Protein AF-A0A9E5EBH8-F1 (afdb_monomer)

Secondary structure (DSSP, 8-state):
--SSSS-----------HHHIIIIIHHHHHHHHH---HHHHHHHHHHHH----TT-SS--SSS-------TTTSHHHHHHHHHHHHHHHTT-TT-TT-HHHHHHHHHHHHHB-TTSPBPHHHHTT-

Sequence (126 aa):
MGRGKKASTCWLVTRLSDDELIAEMKPRIEALVASTDGFELAEVDLQLRGGGTIMDKNQSGRSRELRLASLKRDRDLIEAAREVAIALVGDDTTLTSHPDLRDELRIFVEVFDEDGNAKAEFIERN

Solvent-accessible surface area (backbone atoms only — not comparable to full-atom values): 8286 Å² total; per-residue (Å²): 132,65,94,59,97,59,91,68,88,86,86,88,85,82,88,67,52,74,69,60,34,64,76,73,45,40,70,60,53,51,47,62,72,75,46,89,51,70,66,64,51,4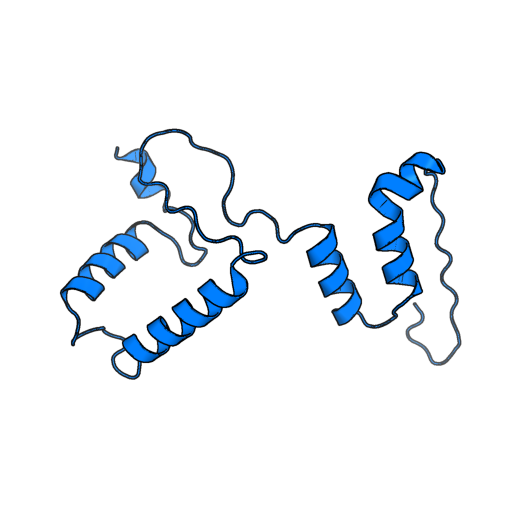9,52,53,46,40,66,75,69,44,84,60,72,93,79,74,88,88,78,96,69,90,74,85,84,75,76,72,72,50,72,85,82,35,40,70,59,51,51,53,50,48,52,52,50,50,65,71,33,61,90,45,82,74,33,76,93,39,56,71,59,41,55,52,49,48,55,50,55,69,43,27,46,100,87,67,45,73,40,66,82,65,62,79,74,110

Mean predicted aligned error: 15.72 Å

pLDDT: mean 72.78, std 15.68, range [37.53, 91.06]

Radius of gyration: 22.72 Å; Cα contacts (8 Å, |Δi|>4): 45; chains: 1; bounding box: 52×30×64 Å

Foldseek 3Di:
DDPDPDDDDDDDDDPDDPVRCVPQPVQLVCQVVVDPDPVSSVVSCCVSVPVPPLDDDDDPDDDDPPVPDRCVPCVVVVVVVVVVVCVQCPVVVCSPVPVVVNVVVVVLPCQADPSRHGDPVVVVPD

Structure (mmCIF, N/CA/C/O backbone):
data_AF-A0A9E5EBH8-F1
#
_entry.id   AF-A0A9E5EBH8-F1
#
loop_
_atom_site.group_PDB
_atom_site.id
_atom_site.type_symbol
_atom_site.label_atom_id
_atom_site.label_alt_id
_atom_site.label_comp_id
_atom_site.label_asym_id
_atom_site.label_entity_id
_atom_site.label_seq_id
_atom_site.pdbx_PDB_ins_code
_atom_site.Cartn_x
_atom_site.Cartn_y
_atom_site.Cartn_z
_atom_site.occupancy
_atom_site.B_iso_or_equiv
_atom_site.auth_seq_id
_atom_site.auth_comp_id
_atom_site.auth_asym_id
_atom_site.auth_atom_id
_atom_site.pdbx_PDB_model_num
ATOM 1 N N . MET A 1 1 ? 2.957 9.304 -23.247 1.00 66.81 1 MET A N 1
ATOM 2 C CA . MET A 1 1 ? 2.210 8.375 -24.125 1.00 66.81 1 MET A CA 1
ATOM 3 C C . MET A 1 1 ? 1.168 9.150 -24.918 1.00 66.81 1 MET A C 1
ATOM 5 O O . MET A 1 1 ? 0.642 10.133 -24.403 1.00 66.81 1 MET A O 1
ATOM 9 N N . GLY A 1 2 ? 0.934 8.786 -26.179 1.00 75.75 2 GLY A N 1
ATOM 10 C CA . GLY A 1 2 ? 0.046 9.539 -27.067 1.00 75.75 2 GLY A CA 1
ATOM 11 C C . GLY A 1 2 ? -1.405 9.540 -26.586 1.00 75.75 2 GLY A C 1
ATOM 12 O O . GLY A 1 2 ? -1.917 8.518 -26.151 1.00 75.75 2 GLY A O 1
ATOM 13 N N . ARG A 1 3 ? -2.076 10.691 -26.689 1.00 81.31 3 ARG A N 1
ATOM 14 C CA . ARG A 1 3 ? -3.518 10.850 -26.408 1.00 81.31 3 ARG A CA 1
ATOM 15 C C . ARG A 1 3 ? -4.382 10.754 -27.677 1.00 81.31 3 ARG A C 1
ATOM 17 O O . ARG A 1 3 ? -5.540 11.151 -27.676 1.00 81.31 3 ARG A O 1
ATOM 24 N N . GLY A 1 4 ? -3.791 10.303 -28.783 1.00 84.44 4 GLY A N 1
ATOM 25 C CA . GLY A 1 4 ? -4.416 10.230 -30.104 1.00 84.44 4 GLY A CA 1
ATOM 26 C C . GLY A 1 4 ? -4.394 8.815 -30.675 1.00 84.44 4 GLY A C 1
ATOM 27 O O . GLY A 1 4 ? -3.806 7.909 -30.099 1.00 84.44 4 GLY A O 1
ATOM 28 N N . LYS A 1 5 ? -5.002 8.630 -31.851 1.00 86.88 5 LYS A N 1
ATOM 29 C CA . LYS A 1 5 ? -5.166 7.310 -32.494 1.00 86.88 5 LYS A CA 1
ATOM 30 C C . LYS A 1 5 ? -3.896 6.742 -33.150 1.00 86.88 5 LYS A C 1
ATOM 32 O O . LYS A 1 5 ? -3.946 5.663 -33.728 1.00 86.88 5 LYS A O 1
ATOM 37 N N . LYS A 1 6 ? -2.783 7.480 -33.140 1.00 91.06 6 LYS A N 1
ATOM 38 C CA . LYS A 1 6 ? -1.522 7.058 -33.768 1.00 91.06 6 LYS A CA 1
ATOM 39 C C . LYS A 1 6 ? -0.623 6.381 -32.739 1.00 91.06 6 LYS A C 1
ATOM 41 O O . LYS A 1 6 ? -0.519 6.857 -31.608 1.00 91.06 6 LYS A O 1
ATOM 46 N N . ALA A 1 7 ? 0.064 5.323 -33.165 1.00 87.94 7 ALA A N 1
ATOM 47 C CA . ALA A 1 7 ? 1.088 4.673 -32.359 1.00 87.94 7 ALA A CA 1
ATOM 48 C C . ALA A 1 7 ? 2.138 5.698 -31.897 1.00 87.94 7 ALA A C 1
ATOM 50 O O . ALA A 1 7 ? 2.529 6.590 -32.651 1.00 87.94 7 ALA A O 1
ATOM 51 N N . SER A 1 8 ? 2.549 5.590 -30.637 1.00 88.19 8 SER A N 1
ATOM 52 C CA . SER A 1 8 ? 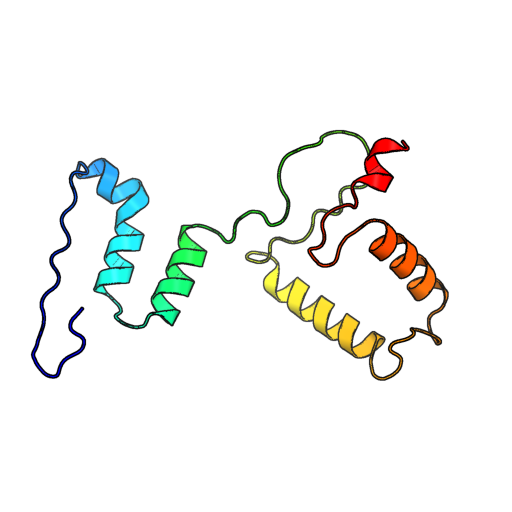3.548 6.456 -30.011 1.00 88.19 8 SER A CA 1
ATOM 53 C C . SER A 1 8 ? 4.600 5.588 -29.339 1.00 88.19 8 SER A C 1
ATOM 55 O O . SER A 1 8 ? 4.264 4.556 -28.765 1.00 88.19 8 SER A O 1
ATOM 57 N N . THR A 1 9 ? 5.853 6.029 -29.370 1.00 89.94 9 THR A N 1
ATOM 58 C CA . THR A 1 9 ? 6.977 5.324 -28.745 1.00 89.94 9 THR A CA 1
ATOM 59 C C . THR A 1 9 ? 7.520 6.160 -27.594 1.00 89.94 9 THR A C 1
ATOM 61 O O . THR A 1 9 ? 7.670 7.375 -27.727 1.00 89.94 9 THR A O 1
ATOM 64 N N . CYS A 1 10 ? 7.805 5.517 -26.463 1.00 87.56 10 CYS A N 1
ATOM 65 C CA . CYS A 1 10 ? 8.473 6.123 -25.317 1.00 87.56 10 CYS A CA 1
ATOM 66 C C . CYS A 1 10 ? 9.844 5.467 -25.155 1.00 87.56 10 CYS A C 1
ATOM 68 O O . CYS A 1 10 ? 9.926 4.243 -25.114 1.00 87.56 10 CYS A O 1
ATOM 70 N N . TRP A 1 11 ? 10.899 6.273 -25.074 1.00 88.75 11 TRP A N 1
ATOM 71 C CA . TRP A 1 11 ? 12.256 5.797 -24.826 1.00 88.75 11 TRP A CA 1
ATOM 72 C C . TRP A 1 11 ? 12.625 6.084 -23.377 1.00 88.75 11 TRP A C 1
ATOM 74 O O . TRP A 1 11 ? 12.541 7.231 -22.937 1.00 88.75 11 TRP A O 1
ATOM 84 N N . LEU A 1 12 ? 13.038 5.049 -22.649 1.00 84.06 12 LEU A N 1
ATOM 85 C CA . LEU A 1 12 ? 13.537 5.174 -21.286 1.00 84.06 12 LEU A CA 1
ATOM 86 C C . LEU A 1 12 ? 15.066 5.140 -21.319 1.00 84.06 12 LEU A C 1
ATOM 88 O O . LEU A 1 12 ? 15.655 4.164 -21.773 1.00 84.06 12 LEU A O 1
ATOM 92 N N . VAL A 1 13 ? 15.702 6.216 -20.861 1.00 85.44 13 VAL A N 1
ATOM 93 C CA . VAL A 1 13 ? 17.164 6.361 -20.848 1.00 85.44 13 VAL A CA 1
ATOM 94 C C . VAL A 1 13 ? 17.606 6.660 -19.422 1.00 85.44 13 VAL A C 1
ATOM 96 O O . VAL A 1 13 ? 17.057 7.550 -18.777 1.00 85.44 13 VAL A O 1
ATOM 99 N N . THR A 1 14 ? 18.606 5.930 -18.939 1.00 78.00 14 THR A N 1
ATOM 100 C CA . THR A 1 14 ? 19.181 6.082 -17.598 1.00 78.00 14 THR A CA 1
ATOM 101 C C . THR A 1 14 ? 20.684 6.348 -17.690 1.00 78.00 14 THR A C 1
ATOM 103 O O . THR A 1 14 ? 21.317 5.986 -18.679 1.00 78.00 14 THR A O 1
ATOM 106 N N . ARG A 1 15 ? 21.246 7.028 -16.682 1.00 80.44 15 ARG A N 1
ATOM 107 C CA . ARG A 1 15 ? 22.694 7.293 -16.551 1.00 80.44 15 ARG A CA 1
ATOM 108 C C . ARG A 1 15 ? 23.364 6.442 -15.468 1.00 80.44 15 ARG A C 1
ATOM 110 O O . ARG A 1 15 ? 24.515 6.700 -15.138 1.00 80.44 15 ARG A O 1
ATOM 117 N N . LEU A 1 16 ? 22.624 5.505 -14.883 1.00 75.50 16 LEU A N 1
ATOM 118 C CA . LEU A 1 16 ? 23.122 4.629 -13.827 1.00 75.50 16 LEU A CA 1
ATOM 119 C C . LEU A 1 16 ? 24.157 3.653 -14.390 1.00 75.50 16 LEU A C 1
ATOM 121 O O . LEU A 1 16 ? 24.019 3.201 -15.528 1.00 75.50 16 LEU A O 1
ATOM 125 N N . SER A 1 17 ? 25.174 3.335 -13.591 1.00 75.00 17 SER A N 1
ATOM 126 C CA . SER A 1 17 ? 26.061 2.204 -13.872 1.00 75.00 17 SER A CA 1
ATOM 127 C C . SER A 1 17 ? 25.297 0.877 -13.756 1.00 75.00 17 SER A C 1
ATOM 129 O O . SER A 1 17 ? 24.256 0.814 -13.096 1.00 75.00 17 SER A O 1
ATOM 131 N N . ASP A 1 18 ? 25.793 -0.188 -14.393 1.00 70.94 18 ASP A N 1
ATOM 132 C CA . ASP A 1 18 ? 25.122 -1.500 -14.394 1.00 70.94 18 ASP A CA 1
ATOM 133 C C . ASP A 1 18 ? 24.858 -2.016 -12.966 1.00 70.94 18 ASP A C 1
ATOM 135 O O . ASP A 1 18 ? 23.787 -2.558 -12.689 1.00 70.94 18 ASP A O 1
ATOM 139 N N . ASP A 1 19 ? 25.780 -1.760 -12.035 1.00 70.75 19 ASP A N 1
ATOM 140 C CA . ASP A 1 19 ? 25.662 -2.166 -10.631 1.00 70.75 19 ASP A CA 1
ATOM 141 C C . ASP A 1 19 ? 24.554 -1.392 -9.885 1.00 70.75 19 ASP A C 1
ATOM 143 O O . ASP A 1 19 ? 23.764 -1.981 -9.142 1.00 70.75 19 ASP A O 1
ATOM 147 N N . GLU A 1 20 ? 24.430 -0.082 -10.127 1.00 64.50 20 GLU A N 1
ATOM 148 C CA . GLU A 1 20 ? 23.364 0.764 -9.563 1.00 64.50 20 GLU A CA 1
ATOM 149 C C . GLU A 1 20 ? 21.990 0.427 -10.159 1.00 64.50 20 GLU A C 1
ATOM 151 O O . GLU A 1 20 ? 20.963 0.489 -9.475 1.00 64.50 20 GLU A O 1
ATOM 156 N N . LEU A 1 21 ? 21.961 0.032 -11.435 1.00 67.62 21 LEU A N 1
ATOM 157 C CA . LEU A 1 21 ? 20.746 -0.423 -12.096 1.00 67.62 21 LEU A CA 1
ATOM 158 C C . LEU A 1 21 ? 20.213 -1.693 -11.422 1.00 67.62 21 LEU A C 1
ATOM 160 O O . LEU A 1 21 ? 19.021 -1.778 -11.134 1.00 67.62 21 LEU A O 1
ATOM 164 N N . ILE A 1 22 ? 21.091 -2.663 -11.153 1.00 65.44 22 ILE A N 1
ATOM 165 C CA . ILE A 1 22 ? 20.733 -3.983 -10.619 1.00 65.44 22 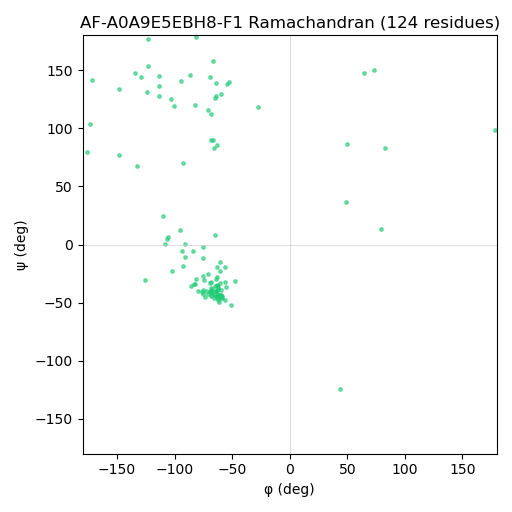ILE A CA 1
ATOM 166 C C . ILE A 1 22 ? 20.225 -3.908 -9.173 1.00 65.44 22 ILE A C 1
ATOM 168 O O . ILE A 1 22 ? 19.303 -4.650 -8.832 1.00 65.44 22 ILE A O 1
ATOM 172 N N . ALA A 1 23 ? 20.792 -3.032 -8.339 1.00 65.00 23 ALA A N 1
ATOM 173 C CA . ALA A 1 23 ? 20.523 -3.026 -6.901 1.00 65.00 23 ALA A CA 1
ATOM 174 C C . ALA A 1 23 ? 19.162 -2.418 -6.501 1.00 65.00 23 ALA A C 1
ATOM 176 O O . ALA A 1 23 ? 18.493 -2.973 -5.631 1.00 65.00 23 ALA A O 1
ATOM 177 N N . GLU A 1 24 ? 18.727 -1.312 -7.120 1.00 64.31 24 GLU A N 1
ATOM 178 C CA . GLU A 1 24 ? 17.497 -0.605 -6.697 1.00 64.31 24 GLU A CA 1
ATOM 179 C C . GLU A 1 24 ? 16.467 -0.374 -7.811 1.00 64.31 24 GLU A C 1
ATOM 181 O O . GLU A 1 24 ? 15.263 -0.325 -7.550 1.00 64.31 24 GLU A O 1
ATOM 186 N N . MET A 1 25 ? 16.911 -0.210 -9.059 1.00 72.50 25 MET A N 1
ATOM 187 C CA . MET A 1 25 ? 16.049 0.299 -10.136 1.00 72.50 25 MET A CA 1
ATOM 188 C C . MET A 1 25 ? 15.538 -0.788 -11.077 1.00 72.50 25 MET A C 1
ATOM 190 O O . MET A 1 25 ? 14.485 -0.617 -11.693 1.00 72.50 25 MET A O 1
ATOM 194 N N . LYS A 1 26 ? 16.233 -1.924 -11.162 1.00 79.62 26 LYS A N 1
ATOM 195 C CA . LYS A 1 26 ? 15.888 -3.036 -12.048 1.00 79.62 26 LYS A CA 1
ATOM 196 C C . LYS A 1 26 ? 14.459 -3.556 -11.836 1.00 79.62 26 LYS A C 1
ATOM 198 O O . LYS A 1 26 ? 13.738 -3.599 -12.829 1.00 79.62 26 LYS A O 1
ATOM 203 N N . PRO A 1 27 ? 13.977 -3.814 -10.603 1.00 82.62 27 PRO A N 1
ATOM 204 C CA . PRO A 1 27 ? 12.603 -4.283 -10.406 1.00 82.62 27 PRO A CA 1
ATOM 205 C C . PRO A 1 27 ? 11.545 -3.267 -10.865 1.00 82.62 27 PRO A C 1
ATOM 207 O O . PRO A 1 27 ? 10.504 -3.640 -11.398 1.00 82.62 27 PRO A O 1
ATOM 210 N N . ARG A 1 28 ? 11.823 -1.965 -10.703 1.00 85.69 28 ARG A N 1
ATOM 211 C CA . ARG A 1 28 ? 10.915 -0.882 -11.120 1.00 85.69 28 ARG A CA 1
ATOM 212 C C . ARG A 1 28 ? 10.847 -0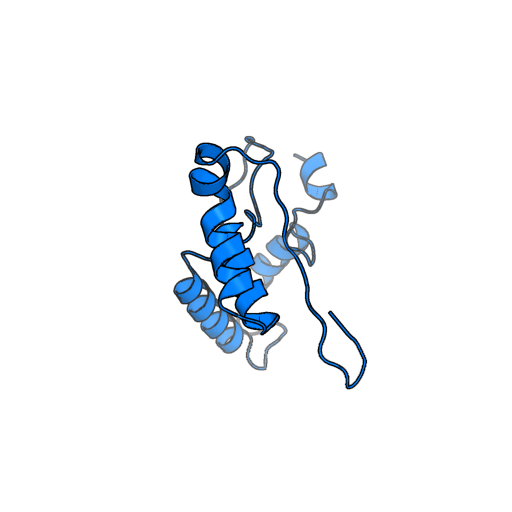.755 -12.639 1.00 85.69 28 ARG A C 1
ATOM 214 O O . ARG A 1 28 ? 9.770 -0.572 -13.199 1.00 85.69 28 ARG A O 1
ATOM 221 N N . ILE A 1 29 ? 11.999 -0.848 -13.303 1.00 87.19 29 ILE A N 1
ATOM 222 C CA . ILE A 1 29 ? 12.088 -0.793 -14.766 1.00 87.19 29 ILE A CA 1
ATOM 223 C C . ILE A 1 29 ? 11.426 -2.029 -15.381 1.00 87.19 29 ILE A C 1
ATOM 225 O O . ILE A 1 29 ? 10.666 -1.891 -16.335 1.00 87.19 29 ILE A O 1
ATOM 229 N N . GLU A 1 30 ? 11.667 -3.217 -14.824 1.00 86.75 30 GLU A N 1
ATOM 230 C CA . GLU A 1 30 ? 11.037 -4.460 -15.280 1.00 86.75 30 GLU A CA 1
ATOM 231 C C . GLU A 1 30 ? 9.511 -4.390 -15.167 1.00 86.75 30 GLU A C 1
ATOM 233 O O . GLU A 1 30 ? 8.827 -4.705 -16.138 1.00 86.75 30 GLU A O 1
ATOM 238 N N . ALA A 1 31 ? 8.976 -3.886 -14.050 1.00 88.31 31 ALA A N 1
ATOM 239 C CA . ALA A 1 31 ? 7.537 -3.682 -13.882 1.00 88.31 31 ALA A CA 1
ATOM 240 C C . ALA A 1 31 ? 6.951 -2.738 -14.948 1.00 88.31 31 ALA A C 1
ATOM 242 O O . ALA A 1 31 ? 5.949 -3.066 -15.582 1.00 88.31 31 ALA A O 1
ATOM 243 N N . LEU A 1 32 ? 7.619 -1.605 -15.206 1.00 88.56 32 LEU A N 1
ATOM 244 C CA . LEU A 1 32 ? 7.193 -0.612 -16.201 1.00 88.56 32 LEU A CA 1
ATOM 245 C C . LEU A 1 32 ? 7.210 -1.149 -17.643 1.00 88.56 32 LEU A C 1
ATOM 247 O O . LEU A 1 32 ? 6.446 -0.679 -18.484 1.00 88.56 32 LEU A O 1
ATOM 251 N N . VAL A 1 33 ? 8.098 -2.100 -17.947 1.00 88.31 33 VAL A N 1
ATOM 252 C CA . VAL A 1 33 ? 8.159 -2.765 -19.259 1.00 88.31 33 VAL A CA 1
ATOM 253 C C . VAL A 1 33 ? 7.139 -3.902 -19.355 1.00 88.31 33 VAL A C 1
ATOM 255 O O . VAL A 1 33 ? 6.598 -4.139 -20.435 1.00 88.31 33 VAL A O 1
ATOM 258 N N . ALA A 1 34 ? 6.876 -4.602 -18.251 1.00 89.88 34 ALA A N 1
ATOM 259 C CA . ALA A 1 34 ? 5.988 -5.759 -18.214 1.00 89.88 34 ALA A CA 1
ATOM 260 C C . ALA A 1 34 ? 4.500 -5.391 -18.307 1.00 89.88 34 ALA A C 1
ATOM 262 O O . ALA A 1 34 ? 3.728 -6.175 -18.859 1.00 89.88 34 ALA A O 1
ATOM 263 N N . SER A 1 35 ? 4.096 -4.218 -17.804 1.00 89.38 35 SER A N 1
ATOM 264 C CA . SER A 1 35 ? 2.689 -3.805 -17.778 1.00 89.38 35 SER A CA 1
ATOM 265 C C . SER A 1 35 ? 2.468 -2.369 -18.248 1.00 89.38 35 SER A C 1
ATOM 267 O O . SER A 1 35 ? 3.281 -1.470 -18.040 1.00 89.38 35 SER A O 1
ATOM 269 N N . THR A 1 36 ? 1.313 -2.147 -18.874 1.00 87.81 36 THR A N 1
ATOM 270 C CA . THR A 1 36 ? 0.793 -0.815 -19.217 1.00 87.81 36 THR A CA 1
ATOM 271 C C . THR A 1 36 ? -0.405 -0.413 -18.356 1.00 87.81 36 THR A C 1
ATOM 273 O O . THR A 1 36 ? -0.971 0.658 -18.577 1.00 87.81 36 THR A O 1
ATOM 276 N N . ASP A 1 37 ? -0.826 -1.268 -17.419 1.00 90.25 37 ASP A N 1
ATOM 277 C CA . ASP A 1 37 ? -1.920 -0.976 -16.496 1.00 90.25 37 ASP A CA 1
ATOM 278 C C . ASP A 1 37 ? -1.406 -0.140 -15.318 1.00 90.25 37 ASP A C 1
ATOM 280 O O . ASP A 1 37 ? -0.533 -0.553 -14.556 1.00 90.25 37 ASP A O 1
ATOM 284 N N . GLY A 1 38 ? -1.967 1.059 -15.155 1.00 87.81 38 GLY A N 1
ATOM 285 C CA . GLY A 1 38 ? -1.581 1.969 -14.082 1.00 87.81 38 GLY A CA 1
ATOM 286 C C . GLY A 1 38 ? -1.856 1.426 -12.677 1.00 87.81 38 GLY A C 1
ATOM 287 O O . GLY A 1 38 ? -1.132 1.794 -11.756 1.00 87.81 38 GLY A O 1
ATOM 288 N N . PHE A 1 39 ? -2.855 0.556 -12.500 1.00 88.12 39 PHE A N 1
ATOM 289 C CA . PHE A 1 39 ? -3.160 -0.035 -11.193 1.00 88.12 39 PHE A CA 1
ATOM 290 C C . PHE A 1 39 ? -2.136 -1.094 -10.793 1.00 88.12 39 PHE A C 1
ATOM 292 O O . PHE A 1 39 ? -1.638 -1.069 -9.670 1.00 88.12 39 PHE A O 1
ATOM 299 N N . GLU A 1 40 ? -1.778 -1.986 -11.716 1.00 87.44 40 GLU A N 1
ATOM 300 C CA . GLU A 1 40 ? -0.749 -3.003 -11.482 1.00 87.44 40 GLU A CA 1
ATOM 301 C C . GLU A 1 40 ? 0.606 -2.350 -11.182 1.00 87.44 40 GLU A C 1
ATOM 303 O O . GLU A 1 40 ? 1.285 -2.716 -10.222 1.00 87.44 40 GLU A O 1
ATOM 308 N N . LEU A 1 41 ? 0.965 -1.312 -11.944 1.00 90.25 41 LEU A N 1
ATOM 309 C CA . LEU A 1 41 ? 2.187 -0.545 -11.703 1.00 90.25 41 LEU A CA 1
ATOM 310 C C . LEU A 1 41 ? 2.182 0.155 -10.338 1.00 90.25 41 LEU A C 1
ATOM 312 O O . LEU A 1 41 ? 3.222 0.204 -9.682 1.00 90.25 41 LEU A O 1
ATOM 316 N N . ALA A 1 42 ? 1.036 0.680 -9.895 1.00 87.06 42 ALA A N 1
ATOM 317 C CA . ALA A 1 42 ? 0.912 1.323 -8.587 1.00 87.06 42 ALA A CA 1
ATOM 318 C C . ALA A 1 42 ? 1.065 0.324 -7.429 1.00 87.06 42 ALA A C 1
ATOM 320 O O . ALA A 1 42 ? 1.702 0.645 -6.427 1.00 87.06 42 ALA A O 1
ATOM 321 N N . GLU A 1 43 ? 0.535 -0.890 -7.575 1.00 85.00 43 GLU A N 1
ATOM 322 C CA . GLU A 1 43 ? 0.694 -1.958 -6.584 1.00 85.00 43 GLU A CA 1
ATOM 323 C C . GLU A 1 43 ? 2.160 -2.396 -6.475 1.00 85.00 43 GLU A C 1
ATOM 325 O O . GLU A 1 43 ? 2.717 -2.475 -5.379 1.00 85.00 43 GLU A O 1
ATOM 330 N N . VAL A 1 44 ? 2.829 -2.609 -7.612 1.00 86.50 44 VAL A N 1
ATOM 331 C CA . VAL A 1 44 ? 4.255 -2.959 -7.626 1.00 86.50 44 VAL A CA 1
ATOM 332 C C . VAL A 1 44 ? 5.112 -1.824 -7.052 1.00 86.50 44 VAL A C 1
ATOM 334 O O . VAL A 1 44 ? 6.029 -2.091 -6.272 1.00 86.50 44 VAL A O 1
ATOM 337 N N . ASP A 1 45 ? 4.804 -0.557 -7.353 1.00 85.38 45 ASP A N 1
ATOM 338 C CA . ASP A 1 45 ? 5.492 0.586 -6.737 1.00 85.38 45 ASP A CA 1
ATOM 339 C C . ASP A 1 45 ? 5.301 0.605 -5.216 1.00 85.38 45 ASP A C 1
ATOM 341 O O . ASP A 1 45 ? 6.284 0.716 -4.485 1.00 85.38 45 ASP A O 1
ATOM 345 N N . LEU A 1 46 ? 4.078 0.394 -4.720 1.00 81.62 46 LEU A N 1
ATOM 346 C CA . LEU A 1 46 ? 3.794 0.307 -3.287 1.00 81.62 46 LEU A CA 1
ATOM 347 C C . LEU A 1 46 ? 4.579 -0.831 -2.617 1.00 81.62 46 LEU A C 1
ATOM 349 O O . LEU A 1 46 ? 5.102 -0.677 -1.508 1.00 81.62 46 LEU A O 1
ATOM 353 N N . GLN A 1 47 ? 4.710 -1.972 -3.291 1.00 81.75 47 GLN A N 1
ATOM 354 C CA . GLN A 1 47 ? 5.467 -3.114 -2.788 1.00 81.75 47 GLN A CA 1
ATOM 355 C C . GLN A 1 47 ? 6.972 -2.848 -2.726 1.00 81.75 47 GLN A C 1
ATOM 357 O O . GLN A 1 47 ? 7.585 -3.200 -1.709 1.00 81.75 47 GLN A O 1
ATOM 362 N N . LEU A 1 48 ? 7.539 -2.246 -3.781 1.00 80.38 48 LEU A N 1
ATOM 363 C CA . LEU A 1 48 ? 8.968 -1.944 -3.932 1.00 80.38 48 LEU A CA 1
ATOM 364 C C . LEU A 1 48 ? 9.408 -0.748 -3.084 1.00 80.38 48 LEU A C 1
ATOM 366 O O . LEU A 1 48 ? 10.496 -0.754 -2.517 1.00 80.38 48 LEU A O 1
ATOM 370 N N . ARG A 1 49 ? 8.575 0.290 -2.995 1.00 77.19 49 ARG A N 1
ATOM 371 C CA . ARG A 1 49 ? 8.799 1.466 -2.144 1.00 77.19 49 ARG A CA 1
ATOM 372 C C . ARG A 1 49 ? 8.541 1.149 -0.671 1.00 77.19 49 ARG A C 1
ATOM 374 O O . ARG A 1 49 ? 9.136 1.778 0.201 1.00 77.19 49 ARG A O 1
ATOM 381 N N . GLY A 1 50 ? 7.672 0.174 -0.401 1.00 68.38 50 GLY A N 1
ATOM 382 C CA . GLY A 1 50 ? 7.048 -0.008 0.902 1.00 68.38 50 GLY A CA 1
ATOM 383 C C . GLY A 1 50 ? 5.993 1.075 1.144 1.00 68.38 50 GLY A C 1
ATOM 384 O O . GLY A 1 50 ? 6.126 2.205 0.678 1.00 68.38 50 GLY A O 1
ATOM 385 N N . GLY A 1 51 ? 4.947 0.756 1.911 1.00 57.50 51 GLY A N 1
ATOM 386 C CA . GLY A 1 51 ? 3.828 1.672 2.185 1.00 57.50 51 GLY A CA 1
ATOM 387 C C . GLY A 1 51 ? 4.167 2.931 2.988 1.00 57.50 51 GLY A C 1
ATOM 388 O O . GLY A 1 51 ? 3.262 3.645 3.402 1.00 57.50 51 GLY A O 1
ATOM 389 N N . GLY A 1 52 ? 5.453 3.202 3.233 1.00 51.50 52 GLY A N 1
ATOM 390 C CA . GLY A 1 52 ? 5.882 4.063 4.322 1.00 51.50 52 GLY A CA 1
ATOM 391 C C . GLY A 1 52 ? 5.520 3.422 5.660 1.00 51.50 52 GLY A C 1
ATOM 392 O O . GLY A 1 52 ? 4.541 2.685 5.799 1.00 51.50 52 GLY A O 1
ATOM 393 N N . THR A 1 53 ? 6.329 3.659 6.680 1.00 49.75 53 THR A N 1
ATOM 394 C CA . THR A 1 53 ? 5.829 3.437 8.028 1.00 49.75 53 THR A CA 1
ATOM 395 C C . THR A 1 53 ? 4.771 4.506 8.250 1.00 49.75 53 THR A C 1
ATOM 397 O O . THR A 1 53 ? 5.110 5.682 8.293 1.00 49.75 53 THR A O 1
ATOM 400 N N . ILE A 1 54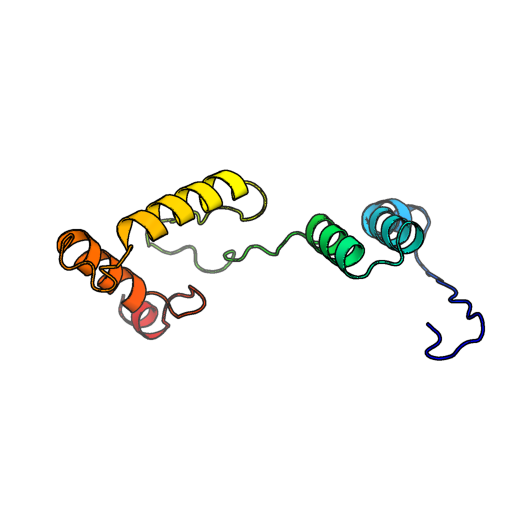 ? 3.499 4.121 8.365 1.00 51.25 54 ILE A N 1
ATOM 401 C CA . ILE A 1 54 ? 2.438 5.061 8.770 1.00 51.25 54 ILE A CA 1
ATOM 402 C C . ILE A 1 54 ? 2.783 5.701 10.129 1.00 51.25 54 ILE A C 1
ATOM 404 O O . ILE A 1 54 ? 2.297 6.775 10.447 1.00 51.25 54 ILE A O 1
ATOM 408 N N . MET A 1 55 ? 3.681 5.081 10.904 1.00 53.06 55 MET A N 1
ATOM 409 C CA . MET A 1 55 ? 4.089 5.510 12.237 1.00 53.06 55 MET A CA 1
ATOM 410 C C . MET A 1 55 ? 5.558 5.149 12.517 1.00 53.06 55 MET A C 1
ATOM 412 O O . MET A 1 55 ? 5.805 4.169 13.216 1.00 53.06 55 MET A O 1
ATOM 416 N N . ASP A 1 56 ? 6.561 5.871 11.999 1.00 37.88 56 ASP A N 1
ATOM 417 C CA . ASP A 1 56 ? 7.873 5.794 12.666 1.00 37.88 56 ASP A CA 1
ATOM 418 C C . ASP A 1 56 ? 8.712 7.076 12.597 1.00 37.88 56 ASP A C 1
ATOM 420 O O . ASP A 1 56 ? 8.940 7.649 11.532 1.00 37.88 56 ASP A O 1
ATOM 424 N N . LYS A 1 57 ? 9.249 7.397 13.783 1.00 48.97 57 LYS A N 1
ATOM 425 C CA . LYS A 1 57 ? 10.296 8.370 14.138 1.00 48.97 57 LYS A CA 1
ATOM 426 C C . LYS A 1 57 ? 9.880 9.832 14.321 1.00 48.97 57 LYS A C 1
ATOM 428 O O . LYS A 1 57 ? 10.177 10.687 13.495 1.00 48.97 57 LYS A O 1
ATOM 433 N N . ASN A 1 58 ? 9.385 10.152 15.520 1.00 37.97 58 ASN A N 1
ATOM 434 C CA . ASN A 1 58 ? 10.259 10.698 16.575 1.00 37.97 58 ASN A CA 1
ATOM 435 C C . ASN A 1 58 ? 9.470 11.031 17.853 1.00 37.97 58 ASN A C 1
ATOM 437 O O . ASN A 1 58 ? 8.928 12.122 17.962 1.00 37.97 58 ASN A O 1
ATOM 441 N N . GLN A 1 59 ? 9.493 10.137 18.846 1.00 41.94 59 GLN A N 1
ATOM 442 C CA . GLN A 1 59 ? 9.882 10.492 20.219 1.00 41.94 59 GLN A CA 1
ATOM 443 C C . GLN A 1 59 ? 9.961 9.235 21.093 1.00 41.94 59 GLN A C 1
ATOM 445 O O . GLN A 1 59 ? 8.976 8.667 21.556 1.00 41.94 59 GLN A O 1
ATOM 450 N N . SER A 1 60 ? 11.196 8.810 21.341 1.00 45.81 60 SER A N 1
ATOM 451 C CA . SER A 1 60 ? 11.552 7.937 22.450 1.00 45.81 60 SER A CA 1
ATOM 452 C C . SER A 1 60 ? 11.325 8.693 23.762 1.00 45.81 60 SER A C 1
ATOM 454 O O . SER A 1 60 ? 12.216 9.392 24.242 1.00 45.81 60 SER A O 1
ATOM 456 N N . GLY A 1 61 ? 10.130 8.595 24.331 1.00 38.09 61 GLY A N 1
ATOM 457 C CA . GLY A 1 61 ? 9.834 9.292 25.575 1.00 38.09 61 GLY A CA 1
ATOM 458 C C . GLY A 1 61 ? 8.455 8.970 26.108 1.00 38.09 61 GLY A C 1
ATOM 459 O O . GLY A 1 61 ? 7.547 9.763 25.956 1.00 38.09 61 GLY A O 1
ATOM 460 N N . ARG A 1 62 ? 8.323 7.810 26.760 1.00 46.06 62 ARG A N 1
ATOM 461 C CA . ARG A 1 62 ? 7.211 7.473 27.665 1.00 46.06 62 ARG A CA 1
ATOM 462 C C . ARG A 1 62 ? 5.807 7.738 27.108 1.00 46.06 62 ARG A C 1
ATOM 464 O O . ARG A 1 62 ? 5.189 8.732 27.453 1.00 46.06 62 ARG A O 1
ATOM 471 N N . SER A 1 63 ? 5.251 6.769 26.390 1.00 37.53 63 SER A N 1
ATOM 472 C CA . SER A 1 63 ? 3.845 6.348 26.509 1.00 37.53 63 SER A CA 1
ATOM 473 C C . SER A 1 63 ? 3.652 5.087 25.675 1.00 37.53 63 SER A C 1
ATOM 475 O O . SER A 1 63 ? 4.306 4.925 24.652 1.00 37.53 63 SER A O 1
ATOM 477 N N . ARG A 1 64 ? 2.845 4.157 26.192 1.00 41.41 64 ARG A N 1
ATOM 478 C CA . ARG A 1 64 ? 2.595 2.794 25.691 1.00 41.41 64 ARG A CA 1
ATOM 479 C C . ARG A 1 64 ? 2.781 2.629 24.181 1.00 41.41 64 ARG A C 1
ATOM 481 O O . ARG A 1 64 ? 2.053 3.201 23.380 1.00 41.41 64 ARG A O 1
ATOM 488 N N . GLU A 1 65 ? 3.729 1.767 23.837 1.00 41.88 65 GLU A N 1
ATOM 489 C CA . GLU A 1 65 ? 4.009 1.307 22.484 1.00 41.88 65 GLU A CA 1
ATOM 490 C C . GLU A 1 65 ? 2.815 0.477 21.971 1.00 41.88 65 GLU A C 1
ATOM 492 O O . GLU A 1 65 ? 2.806 -0.750 22.045 1.00 41.88 65 GLU A O 1
ATOM 497 N N . LEU A 1 66 ? 1.773 1.135 21.458 1.00 43.53 66 LEU A N 1
ATOM 498 C CA . LEU A 1 66 ? 0.928 0.515 20.445 1.00 43.53 66 LEU A CA 1
ATOM 499 C C . LEU A 1 66 ? 1.805 0.415 19.199 1.00 43.53 66 LEU A C 1
ATOM 501 O O . LEU A 1 66 ? 1.890 1.351 18.408 1.00 43.53 66 LEU A O 1
ATOM 505 N N . ARG A 1 67 ? 2.520 -0.707 19.054 1.00 50.28 67 ARG A N 1
ATOM 506 C CA . ARG A 1 67 ? 3.135 -1.085 17.778 1.00 50.28 67 ARG A CA 1
ATOM 507 C C . ARG A 1 67 ? 1.994 -1.302 16.797 1.00 50.28 67 ARG A C 1
ATOM 509 O O . ARG A 1 67 ? 1.478 -2.412 16.691 1.00 50.28 67 ARG A O 1
ATOM 516 N N . LEU A 1 68 ? 1.535 -0.227 16.163 1.00 55.75 68 LEU A N 1
ATOM 517 C CA . LEU A 1 68 ? 0.490 -0.322 15.162 1.00 55.75 68 LEU A CA 1
ATOM 518 C C . LEU A 1 68 ? 0.998 -1.240 14.050 1.00 55.75 68 LEU A C 1
ATOM 520 O O . LEU A 1 68 ? 2.130 -1.114 13.575 1.00 55.75 68 LEU A O 1
ATOM 524 N N . ALA A 1 69 ? 0.159 -2.214 13.724 1.00 57.28 69 ALA A N 1
ATOM 525 C CA . ALA A 1 69 ? 0.449 -3.296 12.808 1.00 57.28 69 ALA A CA 1
ATOM 526 C C . ALA A 1 69 ? 0.957 -2.749 11.460 1.00 57.28 69 ALA A C 1
ATOM 528 O O . ALA A 1 69 ? 0.478 -1.732 10.952 1.00 57.28 69 ALA A O 1
ATOM 529 N N . SER A 1 70 ? 1.949 -3.402 10.862 1.00 60.66 70 SER A N 1
ATOM 530 C CA . SER A 1 70 ? 2.394 -3.041 9.520 1.00 60.66 70 SER A CA 1
ATOM 531 C C . SER A 1 70 ? 1.316 -3.458 8.532 1.00 60.66 70 SER A C 1
ATOM 533 O O . SER A 1 70 ? 1.116 -4.652 8.341 1.00 60.66 70 SER A O 1
ATOM 535 N N . LEU A 1 71 ? 0.694 -2.497 7.840 1.00 60.78 71 LEU A N 1
ATOM 536 C CA . LEU A 1 71 ? -0.339 -2.764 6.823 1.00 60.78 71 LEU A CA 1
ATOM 537 C C . LEU A 1 71 ? 0.047 -3.866 5.821 1.00 60.78 71 LEU A C 1
ATOM 539 O O . LEU A 1 71 ? -0.813 -4.592 5.336 1.00 60.78 71 LEU A O 1
ATOM 543 N N . LYS A 1 72 ? 1.346 -3.996 5.516 1.00 61.31 72 LYS A N 1
ATOM 544 C CA . LYS A 1 72 ? 1.869 -5.006 4.590 1.00 61.31 72 LYS A CA 1
ATOM 545 C C . LYS A 1 72 ? 2.017 -6.394 5.223 1.00 61.31 72 LYS A C 1
ATOM 547 O O . LYS A 1 72 ? 1.782 -7.382 4.540 1.00 61.31 72 LYS A O 1
ATOM 552 N N . ARG A 1 73 ? 2.467 -6.488 6.480 1.00 68.69 73 ARG A N 1
ATOM 553 C CA . ARG A 1 73 ? 2.687 -7.786 7.153 1.00 68.69 73 ARG A CA 1
ATOM 554 C C . ARG A 1 73 ? 1.425 -8.323 7.806 1.00 68.69 73 ARG A C 1
ATOM 556 O O . ARG A 1 73 ? 1.206 -9.524 7.812 1.00 68.69 73 ARG A O 1
ATOM 563 N N . ASP A 1 74 ? 0.616 -7.420 8.332 1.00 76.56 74 ASP A N 1
ATOM 564 C CA . ASP A 1 74 ? -0.456 -7.736 9.264 1.00 76.56 74 ASP A CA 1
ATOM 565 C C . ASP A 1 74 ? -1.825 -7.532 8.607 1.00 76.56 74 ASP A C 1
ATOM 567 O O . ASP A 1 74 ? -2.817 -7.292 9.289 1.00 76.56 74 ASP A O 1
ATOM 571 N N . ARG A 1 75 ? -1.876 -7.607 7.270 1.00 76.31 75 ARG A N 1
ATOM 572 C CA . ARG A 1 75 ? -3.088 -7.396 6.475 1.00 76.31 75 ARG A CA 1
ATOM 573 C C . ARG A 1 75 ? -4.248 -8.244 6.990 1.00 76.31 75 ARG A C 1
ATOM 575 O O . ARG A 1 75 ? -5.295 -7.692 7.302 1.00 76.31 75 ARG A O 1
ATOM 582 N N . ASP A 1 76 ? -4.029 -9.545 7.148 1.00 80.06 76 ASP A N 1
ATOM 583 C CA . ASP A 1 76 ? -5.064 -10.482 7.595 1.00 80.06 76 ASP A CA 1
ATOM 584 C C . ASP A 1 76 ? -5.557 -10.145 9.013 1.00 80.06 76 ASP A C 1
ATOM 586 O O . ASP A 1 76 ? -6.743 -10.250 9.318 1.00 80.06 76 ASP A O 1
ATOM 590 N N . LEU A 1 77 ? -4.655 -9.675 9.882 1.00 82.62 77 LEU A N 1
ATOM 591 C CA . LEU A 1 77 ? -4.996 -9.243 11.238 1.00 82.62 77 LEU A CA 1
ATOM 592 C C . LEU A 1 77 ? -5.818 -7.949 11.226 1.00 82.62 77 LEU A C 1
ATOM 594 O O . LEU A 1 77 ? -6.757 -7.808 12.006 1.00 82.62 77 LEU A O 1
ATOM 598 N N . ILE A 1 78 ? -5.476 -7.009 10.345 1.00 81.81 78 ILE A N 1
ATOM 599 C CA . ILE A 1 78 ? -6.205 -5.752 10.163 1.00 81.81 78 ILE A CA 1
ATOM 600 C C . ILE A 1 78 ? -7.593 -6.015 9.574 1.00 81.81 78 ILE A C 1
ATOM 602 O O . ILE A 1 78 ? -8.563 -5.405 10.021 1.00 81.81 78 ILE A O 1
ATOM 606 N N . GLU A 1 79 ? -7.701 -6.922 8.603 1.00 86.12 79 GLU A N 1
ATOM 607 C CA . GLU A 1 79 ? -8.980 -7.342 8.026 1.00 86.12 79 GLU A CA 1
ATOM 608 C C . GLU A 1 79 ? -9.868 -7.983 9.104 1.00 86.12 79 GLU A C 1
ATOM 610 O O . GLU A 1 79 ? -10.988 -7.517 9.317 1.00 86.12 79 GLU A O 1
ATOM 615 N N . ALA A 1 80 ? -9.340 -8.930 9.886 1.00 87.12 80 ALA A N 1
ATOM 616 C CA . ALA A 1 80 ? -10.076 -9.544 10.993 1.00 87.12 80 ALA A CA 1
ATOM 617 C C . ALA A 1 80 ? -10.497 -8.523 12.068 1.00 87.12 80 ALA A C 1
ATOM 619 O O . ALA A 1 80 ? -11.636 -8.531 12.536 1.00 87.12 80 ALA A O 1
ATOM 620 N N . ALA A 1 81 ? -9.604 -7.606 12.453 1.00 85.94 81 ALA A N 1
ATOM 621 C CA . ALA A 1 81 ? -9.922 -6.557 13.421 1.00 85.94 81 ALA A CA 1
ATOM 622 C C . ALA A 1 81 ? -11.019 -5.616 12.901 1.00 85.94 81 ALA A C 1
ATOM 624 O O . ALA A 1 81 ? -11.916 -5.237 13.656 1.00 85.94 81 ALA A O 1
ATOM 625 N N . ARG A 1 82 ? -10.982 -5.269 11.607 1.00 86.06 82 ARG A N 1
ATOM 626 C CA . ARG A 1 82 ? -12.016 -4.464 10.949 1.00 86.06 82 ARG A CA 1
ATOM 627 C C . ARG A 1 82 ? -13.364 -5.181 10.954 1.00 86.06 82 ARG A C 1
ATOM 629 O O . ARG A 1 82 ? -14.365 -4.535 11.246 1.00 86.06 82 ARG A O 1
ATOM 636 N N . GLU A 1 83 ? -13.404 -6.474 10.648 1.00 91.00 83 GLU A N 1
ATOM 637 C CA . GLU A 1 83 ? -14.646 -7.257 10.679 1.00 91.00 83 GLU A CA 1
ATOM 638 C C . GLU A 1 83 ? -15.273 -7.260 12.074 1.00 91.00 83 GLU A C 1
ATOM 640 O O . GLU A 1 83 ? -16.462 -6.971 12.216 1.00 91.00 83 GLU A O 1
ATOM 645 N N . VAL A 1 84 ? -14.464 -7.497 13.111 1.00 88.81 84 VAL A N 1
ATOM 646 C CA . VAL A 1 84 ? -14.921 -7.450 14.506 1.00 88.81 84 VAL A CA 1
ATOM 647 C C . VAL A 1 84 ? -15.425 -6.057 14.869 1.00 88.81 84 VAL A C 1
ATOM 649 O O . VAL A 1 84 ? -16.496 -5.937 15.456 1.00 88.81 84 VAL A O 1
ATOM 652 N N . ALA A 1 85 ? -14.695 -5.001 14.502 1.00 86.94 85 ALA A N 1
ATOM 653 C CA . ALA A 1 85 ? -15.097 -3.629 14.795 1.00 86.94 85 ALA A CA 1
ATOM 654 C C . ALA A 1 85 ? -16.424 -3.262 14.111 1.00 86.94 85 ALA A C 1
ATOM 656 O O . ALA A 1 85 ? -17.297 -2.679 14.749 1.00 86.94 85 ALA A O 1
ATOM 657 N N . ILE A 1 86 ? -16.611 -3.644 12.843 1.00 87.69 86 ILE A N 1
ATOM 658 C CA . ILE A 1 86 ? -17.865 -3.417 12.110 1.00 87.69 86 ILE A CA 1
ATOM 659 C C . ILE A 1 86 ? -19.014 -4.191 12.755 1.00 87.69 86 ILE A C 1
ATOM 661 O O . ILE A 1 86 ? -20.086 -3.627 12.936 1.00 87.69 86 ILE A O 1
ATOM 665 N N . ALA A 1 87 ? -18.803 -5.454 13.131 1.00 86.56 87 ALA A N 1
ATOM 666 C CA . ALA A 1 87 ? -19.827 -6.252 13.800 1.00 86.56 87 ALA A CA 1
ATOM 667 C C . ALA A 1 87 ? -20.195 -5.692 15.185 1.00 86.56 87 ALA A C 1
ATOM 669 O O . ALA A 1 87 ? -21.355 -5.742 15.584 1.00 86.56 87 ALA A O 1
ATOM 670 N N . LEU A 1 88 ? -19.209 -5.153 15.905 1.00 85.50 88 LEU A N 1
ATOM 671 C CA . LEU A 1 88 ? -19.377 -4.579 17.236 1.00 85.50 88 LEU A CA 1
ATOM 672 C C . LEU A 1 88 ? -20.115 -3.239 17.208 1.00 85.50 88 LEU A C 1
ATOM 674 O O . LEU A 1 88 ? -20.944 -2.985 18.079 1.00 85.50 88 LEU A O 1
ATOM 678 N N . VAL A 1 89 ? -19.808 -2.392 16.222 1.00 84.69 89 VAL A N 1
ATOM 679 C CA . VAL A 1 89 ? -20.491 -1.109 16.024 1.00 84.69 89 VAL A CA 1
ATOM 680 C C . VAL A 1 89 ? -21.874 -1.333 15.415 1.00 84.69 89 VAL A C 1
ATOM 682 O O . VAL A 1 89 ? -22.832 -0.728 15.881 1.00 84.69 89 VAL A O 1
ATOM 685 N N . GLY A 1 90 ? -22.004 -2.232 14.432 1.00 80.00 90 GLY A N 1
ATOM 686 C CA . GLY A 1 90 ? -23.278 -2.611 13.817 1.00 80.00 90 GLY A CA 1
ATOM 687 C C . GLY A 1 90 ? -24.179 -1.402 13.533 1.00 80.00 90 GLY A C 1
ATOM 688 O O . GLY A 1 90 ? -23.750 -0.440 12.896 1.00 80.00 90 GLY A O 1
ATOM 689 N N . ASP A 1 91 ? -25.402 -1.444 14.068 1.00 74.00 91 ASP A N 1
ATOM 690 C CA . ASP A 1 91 ? -26.352 -0.322 14.054 1.00 74.00 91 ASP A CA 1
ATOM 691 C C . ASP A 1 91 ? -26.234 0.600 15.295 1.00 74.00 91 ASP A C 1
ATOM 693 O O . ASP A 1 91 ? -26.820 1.682 15.324 1.00 74.00 91 ASP A O 1
ATOM 697 N N . ASP A 1 92 ? -25.479 0.204 16.330 1.00 80.81 92 ASP A N 1
ATOM 698 C CA . ASP A 1 92 ? -25.235 0.989 17.553 1.00 80.81 92 ASP A CA 1
ATOM 699 C C . ASP A 1 92 ? -23.954 1.822 17.404 1.00 80.81 92 ASP A C 1
ATOM 701 O O . ASP A 1 92 ? -22.930 1.602 18.058 1.00 80.81 92 ASP A O 1
ATOM 705 N N . THR A 1 93 ? -24.028 2.844 16.550 1.00 79.69 93 THR A N 1
ATOM 706 C CA . THR A 1 93 ? -22.924 3.791 16.311 1.00 79.69 93 THR A CA 1
ATOM 707 C C . THR A 1 93 ? -22.501 4.566 17.560 1.00 79.69 93 THR A C 1
ATOM 709 O O . THR A 1 93 ? -21.450 5.201 17.575 1.00 79.69 93 THR A O 1
ATOM 712 N N . THR A 1 94 ? -23.330 4.552 18.603 1.00 81.88 94 THR A N 1
ATOM 713 C CA . THR A 1 94 ? -23.087 5.216 19.885 1.00 81.88 94 THR A CA 1
ATOM 714 C C . THR A 1 94 ? -22.435 4.312 20.928 1.00 81.88 94 THR A C 1
ATOM 716 O O . THR A 1 94 ? -22.090 4.804 22.007 1.00 81.88 94 THR A O 1
ATOM 719 N N . LEU A 1 95 ? -22.257 3.017 20.625 1.00 84.00 95 LEU A N 1
ATOM 720 C CA . LEU A 1 95 ? -21.770 1.998 21.558 1.00 84.00 95 LEU A CA 1
ATOM 721 C C . LEU A 1 95 ? -22.533 2.038 22.895 1.00 84.00 95 LEU A C 1
ATOM 723 O O . LEU A 1 95 ? -21.956 1.840 23.965 1.00 84.00 95 LEU A O 1
ATOM 727 N N . THR A 1 96 ? -23.840 2.319 22.862 1.00 82.88 96 THR A N 1
ATOM 728 C CA . THR A 1 96 ? -24.675 2.435 24.068 1.00 82.88 96 THR A CA 1
ATOM 729 C C . THR A 1 96 ? -24.689 1.130 24.858 1.00 82.88 96 THR A C 1
ATOM 731 O O . THR A 1 96 ? -24.713 1.154 26.088 1.00 82.88 96 THR A O 1
ATOM 734 N N . SER A 1 97 ? -24.606 0.001 24.155 1.00 84.88 97 SER A N 1
ATOM 735 C CA . SER A 1 97 ? -24.543 -1.340 24.744 1.00 84.88 97 SER A CA 1
ATOM 736 C C . SER A 1 97 ? -23.168 -1.686 25.344 1.00 84.88 97 SER A C 1
ATOM 738 O O . SER A 1 97 ? -23.054 -2.668 26.074 1.00 84.88 97 SER A O 1
ATOM 740 N N . HIS A 1 98 ? -22.132 -0.882 25.071 1.00 85.69 98 HIS A N 1
ATOM 741 C CA . HIS A 1 98 ? -20.749 -1.097 25.511 1.00 85.69 98 HIS A CA 1
ATOM 742 C C . HIS A 1 98 ? -20.150 0.192 26.116 1.00 85.69 98 HIS A C 1
ATOM 744 O O . HIS A 1 98 ? -19.234 0.782 25.537 1.00 85.69 98 HIS A O 1
ATOM 750 N N . PRO A 1 99 ? -20.645 0.651 27.283 1.00 84.88 99 PRO A N 1
ATOM 751 C CA . PRO A 1 99 ? -20.253 1.934 27.870 1.00 84.88 99 PRO A CA 1
ATOM 752 C C . PRO A 1 99 ? -18.761 2.015 28.222 1.00 84.88 99 PRO A C 1
ATOM 754 O O . PRO A 1 99 ? -18.148 3.045 27.964 1.00 84.88 99 PRO A O 1
ATOM 757 N N . ASP A 1 100 ? -18.162 0.930 28.719 1.00 85.88 100 ASP A N 1
ATOM 758 C CA . ASP A 1 100 ? -16.729 0.901 29.052 1.00 85.88 100 ASP A CA 1
ATOM 759 C C . ASP A 1 100 ? -15.856 1.056 27.797 1.00 85.88 100 ASP A C 1
ATOM 761 O O . ASP A 1 100 ? -14.867 1.786 27.793 1.00 85.88 100 ASP A O 1
ATOM 765 N N . LEU A 1 101 ? -16.255 0.410 26.696 1.00 84.38 101 LEU A N 1
ATOM 766 C CA . LEU A 1 101 ? -15.562 0.529 25.416 1.00 84.38 101 LEU A CA 1
ATOM 767 C C . LEU A 1 101 ? -15.722 1.929 24.826 1.00 84.38 101 LEU A C 1
ATOM 769 O O . LEU A 1 101 ? -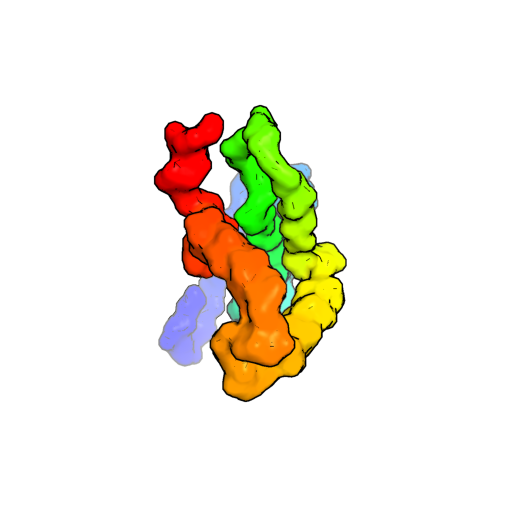14.764 2.481 24.295 1.00 84.38 101 LEU A O 1
ATOM 773 N N . ARG A 1 102 ? -16.923 2.507 24.920 1.00 85.00 102 ARG A N 1
ATOM 774 C CA . ARG A 1 102 ? -17.200 3.878 24.486 1.00 85.00 102 ARG A CA 1
ATOM 775 C C . ARG A 1 102 ? -16.313 4.878 25.225 1.00 85.00 102 ARG A C 1
ATOM 777 O O . ARG A 1 102 ? -15.774 5.787 24.598 1.00 85.00 102 ARG A O 1
ATOM 784 N N . ASP A 1 103 ? -16.175 4.720 26.536 1.00 83.56 103 ASP A N 1
ATOM 785 C CA . ASP A 1 103 ? -15.393 5.633 27.366 1.00 83.56 103 ASP A CA 1
ATOM 786 C C . ASP A 1 103 ? -13.890 5.525 27.041 1.00 83.56 103 ASP A C 1
ATOM 788 O O . ASP A 1 103 ? -13.229 6.552 26.877 1.00 83.56 103 ASP A O 1
ATOM 792 N N . GLU A 1 104 ? -13.373 4.313 26.816 1.00 81.88 104 GLU A N 1
ATOM 793 C CA . GLU A 1 104 ? -11.993 4.102 26.351 1.00 81.88 104 GLU A CA 1
ATOM 794 C C . GLU A 1 104 ? -11.763 4.677 24.939 1.00 81.88 104 GLU A C 1
ATOM 796 O O . GLU A 1 104 ? -10.765 5.355 24.685 1.00 81.88 104 GLU A O 1
ATOM 801 N N . LEU A 1 105 ? -12.713 4.474 24.016 1.00 81.69 105 LEU A N 1
ATOM 802 C CA . LEU A 1 105 ? -12.642 5.011 22.654 1.00 81.69 105 LEU A CA 1
ATOM 803 C C . LEU A 1 105 ? -12.647 6.544 22.657 1.00 81.69 105 LEU A C 1
ATOM 805 O O . LEU A 1 105 ? -11.966 7.168 21.845 1.00 81.69 105 LEU A O 1
ATOM 809 N N . ARG A 1 106 ? -13.388 7.161 23.585 1.00 80.94 106 ARG A N 1
ATOM 810 C CA . ARG A 1 106 ? -13.415 8.617 23.747 1.00 80.94 106 ARG A CA 1
ATOM 811 C C . ARG A 1 106 ? -12.039 9.151 24.127 1.00 80.94 106 ARG A C 1
ATOM 813 O O . ARG A 1 106 ? -11.581 10.107 23.512 1.00 80.94 106 ARG A O 1
ATOM 820 N N . ILE A 1 107 ? -11.367 8.503 25.080 1.00 77.94 107 ILE A N 1
ATOM 821 C CA . ILE A 1 107 ? -9.991 8.848 25.464 1.00 77.94 107 ILE A CA 1
ATOM 822 C C . ILE A 1 107 ? -9.062 8.696 24.255 1.00 77.94 107 ILE A C 1
ATOM 824 O O . ILE A 1 107 ? -8.253 9.578 23.981 1.00 77.94 107 ILE A O 1
ATOM 828 N N . PHE A 1 108 ? -9.211 7.618 23.485 1.00 74.25 108 PHE A N 1
ATOM 829 C CA . PHE A 1 108 ? -8.403 7.387 22.292 1.00 74.25 108 PHE A CA 1
ATOM 830 C C . PHE A 1 108 ? -8.600 8.481 21.220 1.00 74.25 108 PHE A C 1
ATOM 832 O O . PHE A 1 108 ? -7.625 9.050 20.740 1.00 74.25 108 PHE A O 1
ATOM 839 N N . VAL A 1 109 ? -9.839 8.850 20.883 1.00 72.38 109 VAL A N 1
ATOM 840 C CA . VAL A 1 109 ? -10.156 9.905 19.890 1.00 72.38 109 VAL A CA 1
ATOM 841 C C . VAL A 1 109 ? -9.819 11.317 20.398 1.00 72.38 109 VAL A C 1
ATOM 843 O O . VAL A 1 109 ? -9.560 12.238 19.621 1.00 72.38 109 VAL A O 1
ATOM 846 N N . GLU A 1 110 ? -9.807 11.536 21.710 1.00 70.56 110 GLU A N 1
ATOM 847 C CA . GLU A 1 110 ? -9.295 12.784 22.287 1.00 70.56 110 GLU A CA 1
ATOM 848 C C . GLU A 1 110 ? -7.774 12.899 22.111 1.00 70.56 110 GLU A C 1
ATOM 850 O O . GLU A 1 110 ? -7.271 14.001 21.907 1.00 70.56 110 GLU A O 1
ATOM 855 N N . VAL A 1 111 ? -7.053 11.776 22.126 1.00 68.69 111 VAL A N 1
ATOM 856 C CA . VAL A 1 111 ? -5.597 11.741 21.951 1.00 68.69 111 VAL A CA 1
ATOM 857 C C . VAL A 1 111 ? -5.193 11.758 20.480 1.00 68.69 111 VAL A C 1
ATOM 859 O O . VAL A 1 111 ? -4.174 12.366 20.178 1.00 68.69 111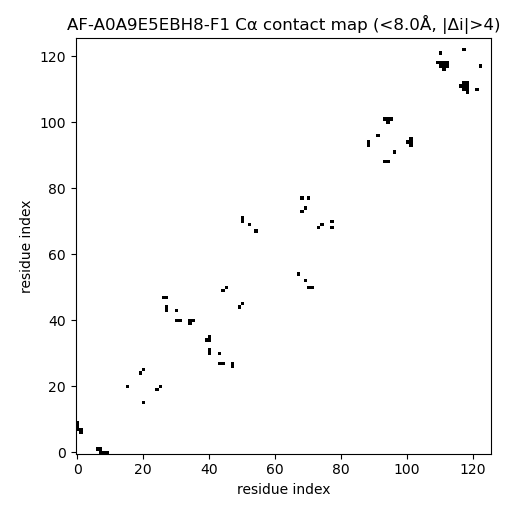 VAL A O 1
ATOM 862 N N . PHE A 1 112 ? -5.960 11.155 19.568 1.00 64.19 112 PHE A N 1
ATOM 863 C CA . PHE A 1 112 ? -5.602 11.028 18.149 1.00 64.19 112 PHE A CA 1
ATOM 864 C C . PHE A 1 112 ? -6.538 11.826 17.215 1.00 64.19 112 PHE A C 1
ATOM 866 O O . PHE A 1 112 ? -7.726 11.985 17.492 1.00 64.19 112 PHE A O 1
ATOM 873 N N . ASP A 1 113 ? -6.016 12.392 16.126 1.00 66.88 113 ASP A N 1
ATOM 874 C CA . ASP A 1 113 ? -6.793 13.073 15.082 1.00 66.88 113 ASP A CA 1
ATOM 875 C C . ASP A 1 113 ? -7.409 12.090 14.065 1.00 66.88 113 ASP A C 1
ATOM 877 O O . ASP A 1 113 ? -7.254 10.874 14.185 1.00 66.88 113 ASP A O 1
ATOM 881 N N . GLU A 1 114 ? -8.159 12.613 13.084 1.00 58.59 114 GLU A N 1
ATOM 882 C CA . GLU A 1 114 ? -8.810 11.804 12.033 1.00 58.59 114 GLU A CA 1
ATOM 883 C C . GLU A 1 114 ? -7.802 11.012 11.182 1.00 58.59 114 GLU A C 1
ATOM 885 O O . GLU A 1 114 ? -8.147 9.967 10.630 1.00 58.59 114 GLU A O 1
ATOM 890 N N . ASP A 1 115 ? -6.550 11.472 11.139 1.00 57.19 115 ASP A N 1
ATOM 891 C CA . ASP A 1 115 ? -5.430 10.835 10.450 1.00 57.19 115 ASP A CA 1
ATOM 892 C C . ASP A 1 115 ? -4.652 9.863 11.368 1.00 57.19 115 ASP A C 1
ATOM 894 O O . ASP A 1 115 ? -3.691 9.220 10.938 1.00 57.19 115 ASP A O 1
ATOM 898 N N . GLY A 1 116 ? -5.073 9.711 12.631 1.00 55.50 116 GLY A N 1
ATOM 899 C CA . GLY A 1 116 ? -4.456 8.835 13.625 1.00 55.50 116 GLY A CA 1
ATOM 900 C C . GLY A 1 116 ? -3.193 9.402 14.281 1.00 55.50 116 GLY A C 1
ATOM 901 O O . GLY A 1 116 ? -2.474 8.652 14.944 1.00 55.50 116 GLY A O 1
ATOM 902 N N . ASN A 1 117 ? -2.900 10.695 14.125 1.00 57.47 117 ASN A N 1
ATOM 903 C CA . ASN A 1 117 ? -1.770 11.359 14.777 1.00 57.47 117 ASN A CA 1
ATOM 904 C C . ASN A 1 117 ? -2.155 11.859 16.165 1.00 57.47 117 ASN A C 1
ATOM 906 O O . ASN A 1 117 ? -3.271 12.319 16.384 1.00 57.47 117 ASN A O 1
ATOM 910 N N . ALA A 1 118 ? -1.216 11.831 17.109 1.00 63.03 118 ALA A N 1
ATOM 911 C CA . ALA A 1 118 ? -1.463 12.388 18.433 1.00 63.03 118 ALA A CA 1
ATOM 912 C C . ALA A 1 118 ? -1.706 13.911 18.351 1.00 63.03 118 ALA A C 1
ATOM 914 O O . ALA A 1 118 ? -0.889 14.648 17.794 1.00 63.03 118 ALA A O 1
ATOM 915 N N . LYS A 1 119 ? -2.809 14.398 18.929 1.00 64.00 119 LYS A N 1
ATOM 916 C CA . LYS A 1 119 ? -3.148 15.823 18.990 1.00 64.00 119 LYS A CA 1
ATOM 917 C C . LYS A 1 119 ? -2.117 16.564 19.841 1.00 64.00 119 LYS A C 1
ATOM 919 O O . LYS A 1 119 ? -1.875 16.221 20.999 1.00 64.00 119 LYS A O 1
ATOM 924 N N . ALA A 1 120 ? -1.536 17.617 19.264 1.00 55.84 120 ALA A N 1
ATOM 925 C CA . ALA A 1 120 ? -0.432 18.380 19.852 1.00 55.84 120 ALA A CA 1
ATOM 926 C C . ALA A 1 120 ? -0.737 18.942 21.259 1.00 55.84 120 ALA A C 1
ATOM 928 O O . ALA A 1 120 ? 0.149 18.971 22.109 1.00 55.84 120 ALA A O 1
ATOM 929 N N . GLU A 1 121 ? -1.995 19.295 21.549 1.00 55.59 121 GLU A N 1
ATOM 930 C CA . GLU A 1 121 ? -2.422 19.823 22.858 1.00 55.59 121 GLU A CA 1
ATOM 931 C C . GLU A 1 121 ? -2.246 18.830 24.027 1.00 55.59 121 GLU A C 1
ATOM 933 O O . GLU A 1 121 ? -2.211 19.244 25.188 1.00 55.59 121 GLU A O 1
ATOM 938 N N . PHE A 1 122 ? -2.116 17.526 23.749 1.00 51.56 122 PHE A N 1
ATOM 939 C CA . PHE A 1 122 ? -1.892 16.491 24.768 1.00 51.56 122 PHE A CA 1
ATOM 940 C C . PHE A 1 122 ? -0.406 16.187 25.013 1.00 51.56 122 PHE A C 1
ATOM 942 O O . PHE A 1 122 ? -0.057 15.644 26.062 1.00 51.56 122 PHE A O 1
ATOM 949 N N . ILE A 1 123 ? 0.469 16.567 24.076 1.00 51.78 123 ILE A N 1
ATOM 950 C CA . ILE A 1 123 ? 1.923 16.371 24.167 1.00 51.78 123 ILE A CA 1
ATOM 951 C C . ILE A 1 123 ? 2.567 17.467 25.033 1.00 51.78 123 ILE A C 1
ATOM 953 O O . ILE A 1 123 ? 3.545 17.207 25.721 1.00 51.78 123 ILE A O 1
ATOM 957 N N .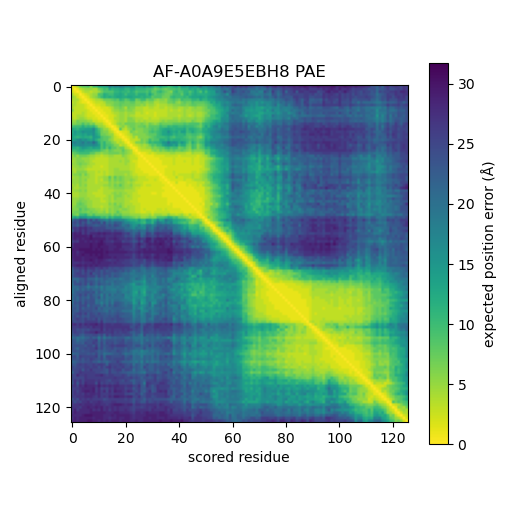 GLU A 1 124 ? 1.997 18.676 25.075 1.00 45.47 124 GLU A N 1
ATOM 958 C CA . GLU A 1 124 ? 2.558 19.805 25.841 1.00 45.47 124 GLU A CA 1
ATOM 959 C C . GLU A 1 124 ? 2.173 19.826 27.334 1.00 45.47 124 GLU A C 1
ATOM 961 O O . GLU A 1 124 ? 2.667 20.666 28.089 1.00 45.47 124 GLU A O 1
ATOM 966 N N . ARG A 1 125 ? 1.296 18.918 27.789 1.00 46.75 125 ARG A N 1
ATOM 967 C CA . ARG A 1 125 ? 0.754 18.914 29.163 1.00 46.75 125 ARG A CA 1
ATOM 968 C C . ARG A 1 125 ? 1.295 17.812 30.081 1.00 46.75 125 ARG A C 1
ATOM 970 O O . ARG A 1 125 ?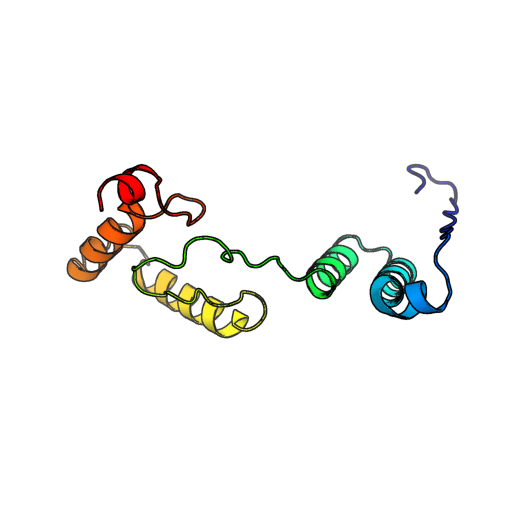 0.818 17.728 31.213 1.00 46.75 125 ARG A O 1
ATOM 977 N N . ASN A 1 126 ? 2.266 17.010 29.631 1.00 38.50 126 ASN A N 1
ATOM 978 C CA . ASN A 1 126 ? 2.921 15.956 30.423 1.00 38.50 126 ASN A CA 1
ATOM 979 C C . ASN A 1 126 ? 4.444 15.962 30.274 1.00 38.50 126 ASN A C 1
ATOM 981 O O . ASN A 1 126 ? 4.921 15.945 29.122 1.00 38.50 126 ASN A O 1
#